Protein AF-A0A540LUP4-F1 (afdb_monomer_lite)

Secondary structure (DSSP, 8-state):
---------HHHHHTT-SS-TTT---SSS-GGG-HHHH-PPTT-GGGS-TTEEEEETTT--BT--TTS---EEEEE-EETTTTEESS--GGG-TTS-HHHHHHHHHHHHHHHHTT---

pLDDT: mean 82.39, std 13.32, range [41.59, 94.56]

Organism: Malus baccata (NCBI:txid106549)

Structure (mmCIF, N/CA/C/O backbone):
data_AF-A0A540LUP4-F1
#
_entry.id   AF-A0A540LUP4-F1
#
loop_
_atom_site.group_PDB
_atom_site.id
_atom_site.type_symbol
_atom_site.label_atom_id
_atom_site.label_alt_id
_atom_site.label_comp_id
_atom_site.label_asym_id
_atom_site.label_entity_id
_atom_site.label_seq_id
_atom_site.pdbx_PDB_ins_code
_atom_site.Cartn_x
_atom_site.Cartn_y
_atom_site.Cartn_z
_atom_site.occupancy
_atom_site.B_iso_or_equiv
_atom_site.auth_seq_id
_atom_site.auth_comp_id
_atom_site.auth_asym_id
_atom_site.auth_atom_id
_atom_site.pdbx_PDB_model_num
ATOM 1 N N . MET A 1 1 ? 4.685 34.517 3.196 1.00 46.25 1 MET A N 1
ATOM 2 C CA . MET A 1 1 ? 5.413 33.711 4.192 1.00 46.25 1 MET A CA 1
ATOM 3 C C . MET A 1 1 ? 5.129 32.277 3.824 1.00 46.25 1 MET A C 1
ATOM 5 O O . MET A 1 1 ? 4.082 31.756 4.172 1.00 46.25 1 MET A O 1
ATOM 9 N N . GLU A 1 2 ? 5.971 31.730 2.957 1.00 47.34 2 GLU A N 1
ATOM 10 C CA . GLU A 1 2 ? 5.913 30.326 2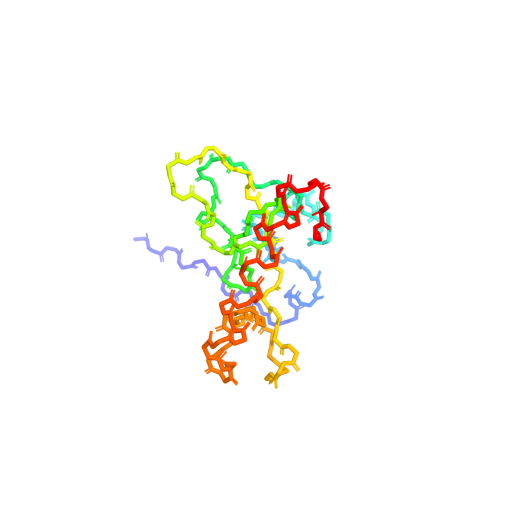.562 1.00 47.34 2 GLU A CA 1
ATOM 11 C C . GLU A 1 2 ? 7.161 29.708 3.172 1.00 47.34 2 GLU A C 1
ATOM 13 O O . GLU A 1 2 ? 8.218 29.649 2.545 1.00 47.34 2 GLU A O 1
ATOM 18 N N . ASP A 1 3 ? 7.078 29.405 4.465 1.00 41.59 3 ASP A N 1
ATOM 19 C CA . ASP A 1 3 ? 8.150 28.746 5.197 1.00 41.59 3 ASP A CA 1
ATOM 20 C C . ASP A 1 3 ? 8.285 27.326 4.645 1.00 41.59 3 ASP 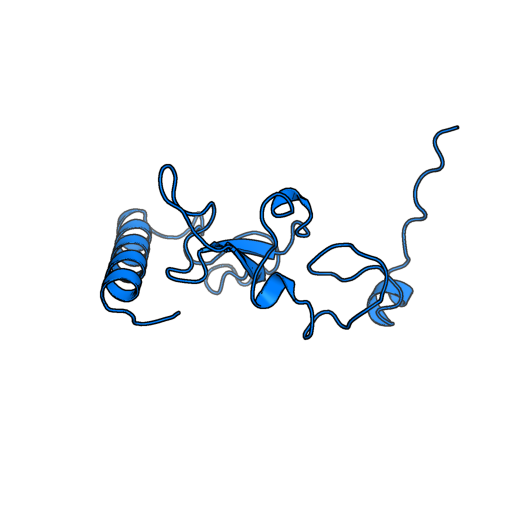A C 1
ATOM 22 O O . ASP A 1 3 ? 7.588 26.391 5.040 1.00 41.59 3 ASP A O 1
ATOM 26 N N . ALA A 1 4 ? 9.144 27.198 3.634 1.00 55.28 4 ALA A N 1
ATOM 27 C CA . ALA A 1 4 ? 9.493 25.938 3.017 1.00 55.28 4 ALA A CA 1
ATOM 28 C C . ALA A 1 4 ? 10.042 25.000 4.096 1.00 55.28 4 ALA A C 1
ATOM 30 O O . ALA A 1 4 ? 11.106 25.239 4.669 1.00 55.28 4 ALA A O 1
ATOM 31 N N . MET A 1 5 ? 9.295 23.929 4.354 1.00 49.84 5 MET A N 1
ATOM 32 C CA . MET A 1 5 ? 9.659 22.873 5.288 1.00 49.84 5 MET A CA 1
ATOM 33 C C . MET A 1 5 ? 11.100 22.409 4.993 1.00 49.84 5 MET A C 1
ATOM 35 O O . MET A 1 5 ? 11.400 22.059 3.842 1.00 49.84 5 MET A O 1
ATOM 39 N N . PRO A 1 6 ? 12.021 22.463 5.974 1.00 59.38 6 PRO A N 1
ATOM 40 C CA . PRO A 1 6 ? 13.438 22.236 5.728 1.00 59.38 6 PRO A CA 1
ATOM 41 C C . PRO A 1 6 ? 13.658 20.826 5.180 1.00 59.38 6 PRO A C 1
ATOM 43 O O . PRO A 1 6 ? 13.224 19.827 5.756 1.00 59.38 6 PRO A O 1
ATOM 46 N N . LYS A 1 7 ? 14.325 20.735 4.025 1.00 63.12 7 LYS A N 1
ATOM 47 C CA . LYS A 1 7 ? 14.625 19.448 3.394 1.00 63.12 7 LYS A CA 1
ATOM 48 C C . LYS A 1 7 ? 15.705 18.733 4.203 1.00 63.12 7 LYS A C 1
ATOM 50 O O . LYS A 1 7 ? 16.877 19.074 4.094 1.00 63.12 7 LYS A O 1
ATOM 55 N N . LEU A 1 8 ? 15.297 17.725 4.974 1.00 60.09 8 LEU A N 1
ATOM 56 C CA . LEU A 1 8 ? 16.195 16.862 5.744 1.00 60.09 8 LEU A CA 1
ATOM 57 C C . LEU A 1 8 ? 17.284 16.249 4.858 1.00 60.09 8 LEU A C 1
ATOM 59 O O . LEU A 1 8 ? 17.006 15.710 3.770 1.00 60.09 8 LEU A O 1
ATOM 63 N N . THR A 1 9 ? 18.516 16.288 5.358 1.00 64.00 9 THR A N 1
ATOM 64 C CA . THR A 1 9 ? 19.685 15.718 4.692 1.00 64.00 9 THR A CA 1
ATOM 65 C C . THR A 1 9 ? 19.615 14.184 4.664 1.00 64.00 9 THR A C 1
ATOM 67 O O . THR A 1 9 ? 18.971 13.559 5.512 1.00 64.00 9 THR A O 1
ATOM 70 N N . PRO A 1 10 ? 20.300 13.521 3.715 1.00 57.44 10 PRO A N 1
ATOM 71 C CA . PRO A 1 10 ? 20.376 12.058 3.673 1.00 57.44 10 PRO A CA 1
ATOM 72 C C . PRO A 1 10 ? 20.934 11.425 4.961 1.00 57.44 10 PRO A C 1
ATOM 74 O O . PRO A 1 10 ? 20.592 10.289 5.286 1.00 57.44 10 PRO A O 1
ATOM 77 N N . ALA A 1 11 ? 21.781 12.150 5.700 1.00 54.28 11 ALA A 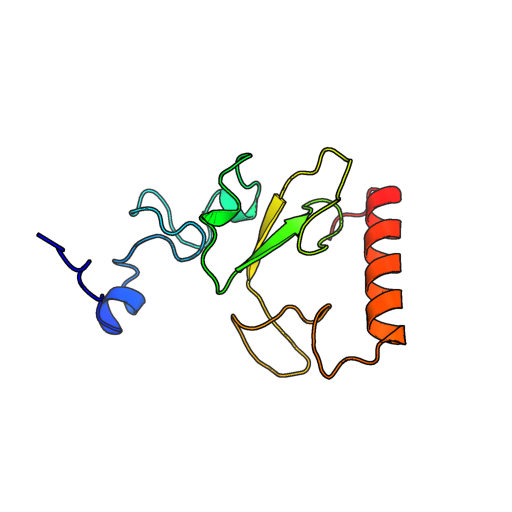N 1
ATOM 78 C CA . ALA A 1 11 ? 22.342 11.703 6.973 1.00 54.28 11 ALA A CA 1
ATOM 79 C C . ALA A 1 11 ? 21.311 11.761 8.113 1.00 54.28 11 ALA A C 1
ATOM 81 O O . ALA A 1 11 ? 21.217 10.819 8.893 1.00 54.28 11 ALA A O 1
ATOM 82 N N . GLU A 1 12 ? 20.485 12.807 8.171 1.00 55.19 12 GLU A N 1
ATOM 83 C CA . GLU A 1 12 ? 19.399 12.924 9.155 1.00 55.19 12 GLU A CA 1
ATOM 84 C C . GLU A 1 12 ? 18.300 11.885 8.915 1.00 55.19 12 GLU A C 1
ATOM 86 O O . GLU A 1 12 ? 17.800 11.301 9.875 1.00 55.19 12 GLU A O 1
ATOM 91 N N . ARG A 1 13 ? 18.004 11.561 7.645 1.00 55.31 13 ARG A N 1
ATOM 92 C CA . ARG A 1 13 ? 17.145 10.413 7.295 1.00 55.31 13 ARG A CA 1
ATOM 93 C C . ARG A 1 13 ? 17.733 9.094 7.800 1.00 55.31 13 ARG A C 1
ATOM 95 O O . ARG A 1 13 ? 17.012 8.282 8.361 1.00 55.31 13 ARG A O 1
ATOM 102 N N . LYS A 1 14 ? 19.053 8.900 7.668 1.00 49.50 14 LYS A N 1
ATOM 103 C CA . LYS A 1 14 ? 19.757 7.702 8.168 1.00 49.50 14 LYS A CA 1
ATOM 104 C C . LYS A 1 14 ? 19.825 7.600 9.692 1.00 49.50 14 LYS A C 1
ATOM 106 O O . LYS A 1 14 ? 19.816 6.493 10.212 1.00 49.50 14 LYS A O 1
ATOM 111 N N . LEU A 1 15 ? 19.887 8.722 10.406 1.00 56.81 15 LEU A N 1
ATOM 112 C CA . LEU A 1 15 ? 19.797 8.767 11.875 1.00 56.81 15 LEU A CA 1
ATOM 113 C C . LEU A 1 15 ? 18.346 8.615 12.366 1.00 56.81 15 LEU A C 1
ATOM 115 O O . LEU A 1 15 ? 18.044 8.746 13.553 1.00 56.81 15 LEU A O 1
ATOM 119 N N . GLY A 1 16 ? 17.428 8.396 11.426 1.00 55.38 16 GLY A N 1
ATOM 120 C CA . GLY A 1 16 ? 16.004 8.364 11.635 1.00 55.38 16 GLY A CA 1
ATOM 121 C C . GLY A 1 16 ? 15.429 9.711 12.031 1.00 55.38 16 GLY A C 1
ATOM 122 O O . GLY A 1 16 ? 14.230 9.743 12.153 1.00 55.38 16 GLY A O 1
ATOM 123 N N . LEU A 1 17 ? 16.194 10.786 12.270 1.00 58.84 17 LEU A N 1
ATOM 124 C CA . LEU A 1 17 ? 15.801 12.058 12.921 1.00 58.84 17 LEU A CA 1
ATOM 125 C C . LEU A 1 17 ? 14.654 12.838 12.241 1.00 58.84 17 LEU A C 1
ATOM 127 O O . LEU A 1 17 ? 14.275 13.899 12.724 1.00 58.84 17 LEU A O 1
ATOM 131 N N . GLY A 1 18 ? 14.104 12.321 11.145 1.00 69.31 18 GLY A N 1
ATOM 132 C CA . GLY A 1 18 ? 12.932 12.858 10.471 1.00 69.31 18 GLY A CA 1
ATOM 133 C C . GLY A 1 18 ? 11.596 12.317 10.994 1.00 69.31 18 GLY A C 1
ATOM 134 O O . GLY A 1 18 ? 11.566 11.500 11.918 1.00 69.31 18 GLY A O 1
ATOM 135 N N . PRO A 1 19 ? 10.484 12.771 10.391 1.00 81.12 19 PRO A N 1
ATOM 136 C CA . PRO A 1 19 ? 9.163 12.205 10.638 1.00 81.12 19 PRO A CA 1
ATOM 137 C C . PRO A 1 19 ? 9.127 10.708 10.306 1.00 81.12 19 PRO A C 1
ATOM 139 O O . PRO A 1 19 ? 9.927 10.221 9.504 1.00 81.12 19 PRO A O 1
ATOM 142 N N . CYS A 1 20 ? 8.182 9.986 10.909 1.00 87.50 20 CYS A N 1
ATOM 143 C CA . CYS A 1 20 ? 7.951 8.572 10.637 1.00 87.50 20 CYS A CA 1
ATOM 144 C C . CYS A 1 20 ? 7.796 8.328 9.130 1.00 87.50 20 CYS A C 1
ATOM 146 O O . CYS A 1 20 ? 6.980 8.970 8.471 1.00 87.50 20 CYS A O 1
ATOM 148 N N . GLU A 1 21 ? 8.530 7.355 8.590 1.00 87.44 21 GLU A N 1
ATOM 149 C CA . GLU A 1 21 ? 8.523 7.064 7.151 1.00 87.44 21 GLU A CA 1
ATOM 150 C C . GLU A 1 21 ? 7.211 6.430 6.669 1.00 87.44 21 GLU A C 1
ATOM 152 O O . GLU A 1 21 ? 6.981 6.356 5.466 1.00 87.44 21 GLU A O 1
ATOM 157 N N . VAL A 1 22 ? 6.354 5.967 7.588 1.00 89.94 22 VAL A N 1
ATOM 158 C CA . VAL A 1 22 ? 5.041 5.388 7.267 1.00 89.94 22 VAL A CA 1
ATOM 159 C C . VAL A 1 22 ? 3.949 6.456 7.274 1.00 89.94 22 VAL A C 1
ATOM 161 O O . VAL A 1 22 ? 3.214 6.586 6.298 1.00 89.94 22 VAL A O 1
ATOM 164 N N . CYS A 1 23 ? 3.818 7.201 8.379 1.00 89.88 23 CYS A N 1
ATOM 165 C CA . CYS A 1 23 ? 2.701 8.125 8.609 1.00 89.88 23 CYS A CA 1
ATOM 166 C C . CYS A 1 23 ? 3.051 9.611 8.445 1.00 89.88 23 CYS A C 1
ATOM 168 O O . CYS A 1 23 ? 2.172 10.458 8.583 1.00 89.88 23 CYS A O 1
ATOM 170 N N . GLY A 1 24 ? 4.326 9.947 8.234 1.00 85.25 24 GLY A N 1
ATOM 171 C CA . GLY A 1 24 ? 4.789 11.326 8.077 1.00 85.25 24 GLY A CA 1
ATOM 172 C C . GLY A 1 24 ? 4.708 12.198 9.338 1.00 85.25 24 GLY A C 1
ATOM 173 O O . GLY A 1 24 ? 5.058 13.374 9.269 1.00 85.25 24 GLY A O 1
ATOM 174 N N . LYS A 1 25 ? 4.268 11.662 10.486 1.00 83.56 25 LYS A N 1
ATOM 175 C CA . LYS A 1 25 ? 4.159 12.404 11.756 1.00 83.56 25 LYS A CA 1
ATOM 176 C C . LYS A 1 25 ? 5.522 12.525 12.446 1.00 83.56 25 LYS A C 1
ATOM 178 O O . LYS A 1 25 ? 6.377 11.651 12.297 1.00 83.56 25 LYS A O 1
ATOM 183 N N . GLU A 1 26 ? 5.720 13.603 13.208 1.00 79.19 26 GLU A N 1
ATOM 184 C CA . GLU A 1 26 ? 6.911 13.776 14.051 1.00 79.19 26 GLU A CA 1
ATOM 185 C C . GLU A 1 26 ? 7.057 12.623 15.059 1.00 79.19 26 GLU A C 1
ATOM 187 O O . GLU A 1 26 ? 6.083 11.951 15.408 1.00 79.19 26 GLU A O 1
ATOM 192 N N . LYS A 1 27 ? 8.299 12.350 15.474 1.00 68.19 27 LYS A N 1
ATOM 193 C CA . LYS A 1 27 ? 8.676 11.118 16.178 1.00 68.19 27 LYS A CA 1
ATOM 194 C C . LYS A 1 27 ? 8.018 10.944 17.545 1.00 68.19 27 LYS A C 1
ATOM 196 O O . LYS A 1 27 ? 8.580 11.331 18.565 1.00 68.19 27 LYS A O 1
ATOM 201 N N . ASP A 1 28 ? 6.910 10.223 17.549 1.00 79.88 28 ASP A N 1
ATOM 202 C CA . ASP A 1 28 ? 6.364 9.562 18.739 1.00 79.88 28 ASP A CA 1
ATOM 203 C C . ASP A 1 28 ? 6.659 8.042 18.739 1.00 79.88 28 ASP A C 1
ATOM 205 O O . ASP A 1 28 ? 6.490 7.365 19.745 1.00 79.88 28 ASP A O 1
ATOM 209 N N . HIS A 1 29 ? 7.137 7.493 17.612 1.00 82.31 29 HIS A N 1
ATOM 210 C CA . HIS A 1 29 ? 7.398 6.060 17.404 1.00 82.31 29 HIS A CA 1
ATOM 211 C C . HIS A 1 29 ? 8.483 5.814 16.338 1.00 82.31 29 HIS A C 1
ATOM 213 O O . HIS A 1 29 ? 8.827 6.711 15.560 1.00 82.31 29 HIS A O 1
ATOM 219 N N . THR A 1 30 ? 9.020 4.590 16.286 1.00 82.12 30 THR A N 1
ATOM 220 C CA . THR A 1 30 ? 9.902 4.127 15.200 1.00 82.12 30 THR A CA 1
ATOM 221 C C . THR A 1 30 ? 9.092 3.687 13.973 1.00 82.12 30 THR A C 1
ATOM 223 O O . THR A 1 30 ? 7.905 3.391 14.087 1.00 82.12 30 THR A O 1
ATOM 226 N N . THR A 1 31 ? 9.708 3.644 12.783 1.00 82.88 31 THR A N 1
ATOM 227 C CA . THR A 1 31 ? 9.036 3.217 11.535 1.00 82.88 31 THR A CA 1
ATOM 228 C C . THR A 1 31 ? 8.389 1.834 11.684 1.00 82.88 31 THR A C 1
ATOM 230 O O . THR A 1 31 ? 7.238 1.664 11.289 1.00 82.88 31 THR A O 1
ATOM 233 N N . ASP A 1 32 ? 9.090 0.881 12.304 1.00 84.44 32 ASP A N 1
ATOM 234 C CA . ASP A 1 32 ? 8.628 -0.503 12.491 1.00 84.44 32 ASP A CA 1
ATOM 235 C C . ASP A 1 32 ? 7.495 -0.638 13.523 1.00 84.44 32 ASP A C 1
ATOM 237 O O . ASP A 1 32 ? 6.720 -1.590 13.478 1.00 84.44 32 ASP A O 1
ATOM 241 N N . GLU A 1 33 ? 7.368 0.328 14.434 1.00 87.94 33 GLU A N 1
ATOM 242 C CA . GLU A 1 33 ? 6.316 0.381 15.458 1.00 87.94 33 GLU A CA 1
ATOM 243 C C . GLU A 1 33 ? 5.163 1.311 15.059 1.00 87.94 33 GLU A C 1
ATOM 245 O O . GLU A 1 33 ? 4.298 1.639 15.875 1.00 87.94 33 GLU A O 1
ATOM 250 N N . CYS A 1 34 ? 5.136 1.771 13.803 1.00 90.75 34 CYS A N 1
ATOM 251 C CA . CYS A 1 34 ? 4.109 2.698 13.369 1.00 90.75 34 CYS A CA 1
ATOM 252 C C . CYS A 1 34 ? 2.720 2.043 13.418 1.00 90.75 34 CYS A C 1
ATOM 254 O O . CYS A 1 34 ? 2.496 1.028 12.751 1.00 90.75 34 CYS A O 1
ATOM 256 N N . PRO A 1 35 ? 1.731 2.653 14.102 1.00 91.81 35 PRO A N 1
ATOM 257 C CA . PRO A 1 35 ? 0.388 2.086 14.203 1.00 91.81 35 PRO A CA 1
ATOM 258 C C . PRO A 1 35 ? -0.293 1.922 12.839 1.00 91.81 35 PRO A C 1
ATOM 260 O O . PRO A 1 35 ? -1.150 1.055 12.686 1.00 91.81 35 PRO A O 1
ATOM 263 N N . TYR A 1 36 ? 0.111 2.697 11.826 1.00 94.00 36 TYR A N 1
ATOM 264 C CA . TYR A 1 36 ? -0.432 2.585 10.471 1.00 94.00 36 TYR A CA 1
ATOM 265 C C . TYR A 1 36 ? -0.092 1.247 9.804 1.00 94.00 36 TYR A C 1
ATOM 267 O O . TYR A 1 36 ? -0.828 0.831 8.909 1.00 94.00 36 TYR A O 1
ATOM 275 N N . LEU A 1 37 ? 0.965 0.552 10.240 1.00 91.25 37 LEU A N 1
ATOM 276 C CA . LEU A 1 37 ? 1.276 -0.806 9.777 1.00 91.25 37 LEU A CA 1
ATOM 277 C C . LEU A 1 37 ? 0.203 -1.811 10.217 1.00 91.25 37 LEU A C 1
ATOM 279 O O . LEU A 1 37 ? -0.095 -2.759 9.495 1.00 91.25 37 LEU A O 1
ATOM 283 N N . GLU A 1 38 ? -0.434 -1.565 11.362 1.00 91.81 38 GLU A N 1
ATOM 284 C CA . GLU A 1 38 ? -1.515 -2.397 11.878 1.00 91.81 38 GLU A CA 1
ATOM 285 C C . GLU A 1 38 ? -2.884 -1.934 11.383 1.00 91.81 38 GLU A C 1
ATOM 287 O O . GLU A 1 38 ? -3.656 -2.740 10.854 1.00 91.81 38 GLU A O 1
ATOM 292 N N . ILE A 1 39 ? -3.222 -0.665 11.616 1.00 93.62 39 ILE A N 1
ATOM 293 C CA . ILE A 1 39 ? -4.508 -0.053 11.278 1.00 93.62 39 ILE A CA 1
ATOM 294 C C . ILE A 1 39 ? -4.292 1.441 11.028 1.00 93.62 39 ILE A C 1
ATOM 296 O O . ILE A 1 39 ? -3.844 2.175 11.906 1.00 93.62 39 ILE A O 1
ATOM 300 N N . ILE A 1 40 ? -4.697 1.916 9.855 1.00 91.69 40 ILE A N 1
ATOM 301 C CA . ILE A 1 40 ? -4.790 3.345 9.563 1.00 91.69 40 ILE A CA 1
ATOM 302 C C . ILE A 1 40 ? -6.142 3.860 10.079 1.00 91.69 40 ILE A C 1
ATOM 304 O O . ILE A 1 40 ? -7.186 3.296 9.724 1.00 91.69 40 ILE A O 1
ATOM 308 N N . PRO A 1 41 ? -6.161 4.916 10.909 1.00 89.50 41 PRO A N 1
ATOM 309 C CA . PRO A 1 41 ? -7.394 5.570 11.317 1.00 89.50 41 PRO A CA 1
ATOM 310 C C . PRO A 1 41 ? -8.181 6.093 10.111 1.00 89.50 41 PRO A C 1
ATOM 312 O O . PRO A 1 41 ? -7.620 6.611 9.147 1.00 89.50 41 PRO A O 1
ATOM 315 N N . LYS A 1 42 ? -9.509 5.969 10.170 1.00 84.56 42 LYS A N 1
ATOM 316 C CA . LYS A 1 42 ? -10.400 6.387 9.082 1.00 84.56 42 LYS A CA 1
ATOM 317 C C . LYS A 1 42 ? -10.230 7.881 8.786 1.00 84.56 42 LYS A C 1
ATOM 319 O O . LYS A 1 42 ? -10.379 8.699 9.690 1.00 84.56 42 LYS A O 1
ATOM 324 N N . GLY A 1 43 ? -10.007 8.228 7.523 1.00 83.38 43 GLY A N 1
ATOM 325 C CA . GLY A 1 43 ? -9.766 9.601 7.077 1.00 83.38 43 GLY A CA 1
ATOM 326 C C . GLY A 1 43 ? -8.293 10.018 7.092 1.00 83.38 43 GLY A C 1
ATOM 327 O O . GLY A 1 43 ? -7.982 11.100 6.601 1.00 83.38 43 GLY A O 1
ATOM 328 N N . GLU A 1 44 ? -7.386 9.187 7.615 1.00 88.19 44 GLU A N 1
ATOM 329 C CA . GLU A 1 44 ? -5.940 9.440 7.590 1.00 88.19 44 GLU A CA 1
ATOM 330 C C . GLU A 1 44 ? -5.206 8.651 6.490 1.00 88.19 44 GLU A C 1
ATOM 332 O O . GLU A 1 44 ? -3.980 8.688 6.413 1.00 88.19 44 GLU A O 1
ATOM 337 N N . GLU A 1 45 ? -5.922 7.960 5.598 1.00 86.12 45 GLU A N 1
ATOM 338 C CA . GLU A 1 45 ? -5.326 7.161 4.518 1.00 86.12 45 GLU A CA 1
ATOM 339 C C . GLU A 1 45 ? -4.447 8.003 3.578 1.00 86.12 45 GLU A C 1
ATOM 341 O O . GLU A 1 45 ? -3.471 7.497 3.030 1.00 86.12 45 GLU A O 1
ATOM 346 N N . GLY A 1 46 ? -4.757 9.295 3.426 1.00 83.75 46 GLY A N 1
ATOM 347 C CA . GLY A 1 46 ? -3.968 10.243 2.633 1.00 83.75 46 GLY A CA 1
ATOM 348 C C . GLY A 1 46 ? -2.661 10.705 3.288 1.00 83.75 46 GLY A C 1
ATOM 349 O O . GLY A 1 46 ? -1.840 11.312 2.609 1.00 83.75 46 GLY A O 1
ATOM 350 N N . ASN A 1 47 ? -2.452 10.414 4.576 1.00 85.88 47 ASN A N 1
ATOM 351 C CA . ASN A 1 47 ? -1.232 10.787 5.304 1.00 85.88 47 ASN A CA 1
ATOM 352 C C . ASN A 1 47 ? -0.128 9.727 5.189 1.00 85.88 47 ASN A C 1
ATOM 354 O O . ASN A 1 47 ? 0.984 9.927 5.673 1.00 85.88 47 ASN A O 1
ATOM 358 N N . VAL A 1 48 ? -0.429 8.578 4.582 1.00 90.12 48 VAL A N 1
ATOM 359 C CA . VAL A 1 48 ? 0.547 7.509 4.373 1.00 90.12 48 VAL A CA 1
ATOM 360 C C . VAL A 1 48 ? 1.572 7.958 3.334 1.00 90.12 48 VAL A C 1
ATOM 362 O O . VAL A 1 48 ? 1.209 8.389 2.240 1.00 90.12 48 VAL A O 1
ATOM 365 N N . CYS A 1 49 ? 2.858 7.853 3.666 1.00 90.88 49 CYS A N 1
ATOM 366 C CA . CYS A 1 49 ? 3.935 8.250 2.763 1.00 90.88 49 CYS A CA 1
ATOM 367 C C . CYS A 1 49 ? 3.913 7.447 1.454 1.00 90.88 49 CYS A C 1
ATOM 369 O O . CYS A 1 49 ? 3.599 6.258 1.438 1.00 90.88 49 CYS A O 1
ATOM 371 N N . GLU A 1 50 ? 4.340 8.076 0.354 1.00 89.50 50 GLU A N 1
ATOM 372 C CA . GLU A 1 50 ? 4.205 7.535 -1.009 1.00 89.50 50 GLU A CA 1
ATOM 373 C C . GLU A 1 50 ? 4.882 6.172 -1.228 1.00 89.50 50 GLU A C 1
ATOM 375 O O . GLU A 1 50 ? 4.436 5.395 -2.075 1.00 89.50 50 GLU A O 1
ATOM 380 N N . MET A 1 51 ? 5.929 5.855 -0.458 1.00 90.69 51 MET A N 1
ATOM 381 C CA . MET A 1 51 ? 6.621 4.561 -0.519 1.00 90.69 51 MET A CA 1
ATOM 382 C C . MET A 1 51 ? 5.790 3.393 0.045 1.00 90.69 51 MET A C 1
ATOM 384 O O . MET A 1 51 ? 6.105 2.227 -0.205 1.00 90.69 51 MET A O 1
ATOM 388 N N . TYR A 1 52 ? 4.719 3.691 0.780 1.00 93.50 52 TYR A N 1
ATOM 389 C CA . TYR A 1 52 ? 3.765 2.725 1.307 1.00 93.50 52 TYR A CA 1
ATOM 390 C C . TYR A 1 52 ? 2.477 2.742 0.478 1.00 93.50 52 TYR A C 1
ATOM 392 O O . TYR A 1 52 ? 2.073 3.747 -0.106 1.00 93.50 52 TYR A O 1
ATOM 400 N N . ALA A 1 53 ? 1.829 1.588 0.392 1.00 93.38 53 ALA A N 1
ATOM 401 C CA . ALA A 1 53 ? 0.502 1.431 -0.175 1.00 93.38 53 ALA A CA 1
ATOM 402 C C . ALA A 1 53 ? -0.513 1.265 0.954 1.00 93.38 53 ALA A C 1
ATOM 404 O O . ALA A 1 53 ? -0.278 0.507 1.896 1.00 93.38 53 ALA A O 1
ATOM 405 N N . VAL A 1 54 ? -1.665 1.920 0.820 1.00 93.69 54 VAL A N 1
ATOM 406 C CA . VAL A 1 54 ? -2.823 1.655 1.674 1.00 93.69 54 VAL A CA 1
ATOM 407 C C . VAL A 1 54 ? -3.554 0.440 1.124 1.00 93.69 54 VAL A C 1
ATOM 409 O O . VAL A 1 54 ? -4.147 0.484 0.040 1.00 93.69 54 VAL A O 1
ATOM 412 N N . VAL A 1 55 ? -3.517 -0.653 1.877 1.00 92.38 55 VAL A N 1
ATOM 413 C CA . VAL A 1 55 ? -4.161 -1.913 1.509 1.00 92.38 55 VAL A CA 1
ATOM 414 C C . VAL A 1 55 ? -5.202 -2.307 2.540 1.00 92.38 55 VAL A C 1
ATOM 416 O O . VAL A 1 55 ? -5.121 -1.934 3.705 1.00 92.38 55 VAL A O 1
ATOM 419 N N . CYS A 1 56 ? -6.203 -3.082 2.134 1.00 91.38 56 CYS A N 1
ATOM 420 C CA . CYS A 1 56 ? -7.125 -3.670 3.094 1.00 91.38 56 CYS A CA 1
ATOM 421 C C . CYS A 1 56 ? -6.404 -4.703 3.965 1.00 91.38 56 CYS A C 1
ATOM 423 O O . CYS A 1 56 ? -5.863 -5.665 3.428 1.00 91.38 56 CYS A O 1
ATOM 425 N N . LYS A 1 57 ? -6.485 -4.570 5.293 1.00 89.06 57 LYS A N 1
ATOM 426 C CA . LYS A 1 57 ? -5.885 -5.508 6.258 1.00 89.06 57 LYS A CA 1
ATOM 427 C C . LYS A 1 57 ? -6.319 -6.958 6.029 1.00 89.06 57 LYS A C 1
ATOM 429 O O . LYS A 1 57 ? -5.554 -7.885 6.245 1.00 89.06 57 LYS A O 1
ATOM 434 N N . GLY A 1 58 ? -7.552 -7.159 5.568 1.00 87.00 58 GLY A N 1
ATOM 435 C CA . GLY A 1 58 ? -8.118 -8.492 5.389 1.00 87.00 58 GLY A CA 1
ATOM 436 C C . GLY A 1 58 ? -7.715 -9.206 4.096 1.00 87.00 58 GLY A C 1
ATOM 437 O O . GLY A 1 58 ? -7.641 -10.430 4.086 1.00 87.00 58 GLY A O 1
ATOM 438 N N . CYS A 1 59 ? -7.495 -8.480 2.997 1.00 88.31 59 CYS A N 1
ATOM 439 C CA . CYS A 1 59 ? -7.213 -9.092 1.689 1.00 88.31 59 CYS A CA 1
ATOM 440 C C . CYS A 1 59 ? -5.917 -8.599 1.031 1.00 88.31 59 CYS A C 1
ATOM 442 O O . CYS A 1 59 ? -5.507 -9.128 0.001 1.00 88.31 59 CYS A O 1
ATOM 444 N N . GLY A 1 60 ? -5.276 -7.564 1.569 1.00 88.06 60 GLY A N 1
ATOM 445 C CA . GLY A 1 60 ? -4.074 -6.953 1.010 1.00 88.06 60 GLY A CA 1
ATOM 446 C C . GLY A 1 60 ? -4.277 -6.327 -0.375 1.00 88.06 60 GLY A C 1
ATOM 447 O O . GLY A 1 60 ? -3.317 -6.256 -1.149 1.00 88.06 60 GLY A O 1
ATOM 448 N N . LEU A 1 61 ? -5.510 -5.956 -0.745 1.00 88.62 61 LEU A N 1
ATOM 449 C CA . LEU A 1 61 ? -5.787 -5.203 -1.972 1.00 88.62 61 LEU A CA 1
ATOM 450 C C . LEU A 1 61 ? -5.638 -3.704 -1.726 1.00 88.62 61 LEU A C 1
ATOM 452 O O . LEU A 1 61 ? -6.177 -3.167 -0.759 1.00 88.62 61 LEU A O 1
ATOM 456 N N . GLU A 1 62 ? -4.910 -3.056 -2.629 1.00 88.94 62 GLU A N 1
ATOM 457 C CA . GLU A 1 62 ? -4.680 -1.613 -2.629 1.00 88.94 62 GLU A CA 1
ATOM 458 C C . GLU A 1 62 ? -5.962 -0.847 -2.969 1.00 88.94 62 GLU A C 1
ATOM 460 O O . GLU A 1 62 ? -6.753 -1.295 -3.802 1.00 88.94 62 GLU A O 1
ATOM 465 N N . GLY A 1 63 ? -6.171 0.296 -2.313 1.00 80.44 63 GLY A N 1
ATOM 466 C CA . GLY A 1 63 ? -7.355 1.138 -2.525 1.00 80.44 63 GLY A CA 1
ATOM 467 C C . GLY A 1 63 ? -8.633 0.610 -1.863 1.00 80.44 63 GLY A C 1
ATOM 468 O O . GLY A 1 63 ? -9.698 1.210 -2.005 1.00 80.44 63 GLY A O 1
ATOM 469 N N . GLY A 1 64 ? -8.533 -0.491 -1.114 1.00 80.81 64 GLY A N 1
ATOM 470 C CA . GLY A 1 64 ? -9.612 -0.993 -0.276 1.00 80.81 64 GLY A CA 1
ATOM 471 C C . GLY A 1 64 ? -10.799 -1.586 -1.030 1.00 80.81 64 GLY A C 1
ATOM 472 O O . GLY A 1 64 ? -10.656 -2.215 -2.080 1.00 80.81 64 GLY A O 1
ATOM 473 N N . HIS A 1 65 ? -11.991 -1.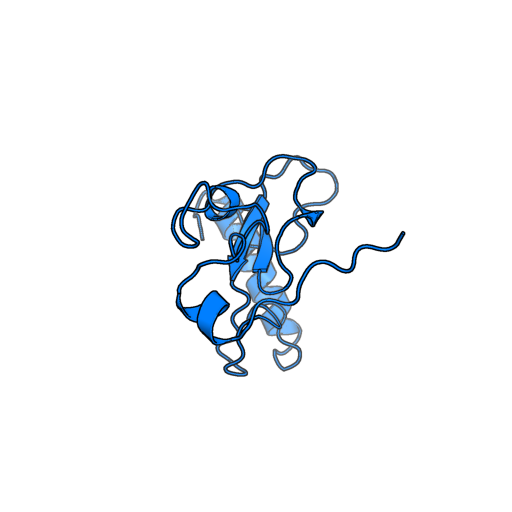431 -0.449 1.00 80.62 65 HIS A N 1
ATOM 474 C CA . HIS A 1 65 ? -13.234 -1.981 -0.986 1.00 80.62 65 HIS A CA 1
ATOM 475 C C . HIS A 1 65 ? -14.310 -0.897 -1.136 1.00 80.62 65 HIS A C 1
ATOM 477 O O . HIS A 1 65 ? -14.914 -0.502 -0.134 1.00 80.62 65 HIS A O 1
ATOM 483 N N . PRO A 1 66 ? -14.607 -0.431 -2.364 1.00 72.50 66 PRO A N 1
ATOM 484 C CA . PRO A 1 66 ? -15.683 0.530 -2.572 1.00 72.50 66 PRO A CA 1
ATOM 485 C C . PRO A 1 66 ? -17.031 -0.072 -2.146 1.00 72.50 66 PRO A C 1
ATOM 487 O O . PRO A 1 66 ? -17.355 -1.213 -2.478 1.00 72.50 66 PRO A O 1
ATOM 490 N N . GLY A 1 67 ? -17.813 0.698 -1.385 1.00 72.44 67 GLY A N 1
ATOM 491 C CA . GLY A 1 67 ? -19.158 0.314 -0.939 1.00 72.44 67 GLY A CA 1
ATOM 492 C C . GLY A 1 67 ? -19.221 -0.635 0.265 1.00 72.44 67 GLY A C 1
ATOM 493 O O . GLY A 1 67 ? -20.310 -1.083 0.617 1.00 72.44 67 GLY A O 1
ATOM 494 N N . LYS A 1 68 ? -18.093 -0.950 0.913 1.00 77.12 68 LYS A N 1
ATOM 495 C CA . LYS A 1 68 ? -18.057 -1.748 2.150 1.00 77.12 68 LYS A CA 1
ATOM 496 C C . LYS A 1 68 ? -17.163 -1.086 3.187 1.00 77.12 68 LYS A C 1
ATOM 498 O O . LYS A 1 68 ? -16.189 -0.429 2.837 1.00 77.12 68 LYS A O 1
ATOM 503 N N . SER A 1 69 ? -17.468 -1.283 4.468 1.00 81.44 69 SER A N 1
ATOM 504 C CA . SER A 1 69 ? -16.521 -0.956 5.532 1.00 81.44 69 SER A CA 1
ATOM 505 C C . SER A 1 69 ? -15.299 -1.859 5.397 1.00 81.44 69 SER A C 1
ATOM 507 O O . SER A 1 69 ? -15.435 -3.081 5.326 1.00 81.44 69 SER A O 1
ATOM 509 N N . TRP A 1 70 ? -14.116 -1.263 5.373 1.00 86.31 70 TRP A N 1
ATOM 510 C CA . TRP A 1 70 ? -12.852 -1.981 5.369 1.00 86.31 70 TRP A CA 1
ATOM 511 C C . TRP A 1 70 ? -11.867 -1.256 6.281 1.00 86.31 70 TRP A C 1
ATOM 513 O O . TRP A 1 70 ? -11.999 -0.057 6.523 1.00 86.31 70 TRP A O 1
ATOM 523 N N . THR A 1 71 ? -10.899 -2.004 6.797 1.00 89.81 71 THR A N 1
ATOM 524 C CA . THR A 1 71 ? -9.809 -1.471 7.615 1.00 89.81 71 THR A CA 1
ATOM 525 C C . THR A 1 71 ? -8.553 -1.438 6.763 1.00 89.81 71 THR A C 1
ATOM 527 O O . THR A 1 71 ? -8.166 -2.474 6.212 1.00 89.81 71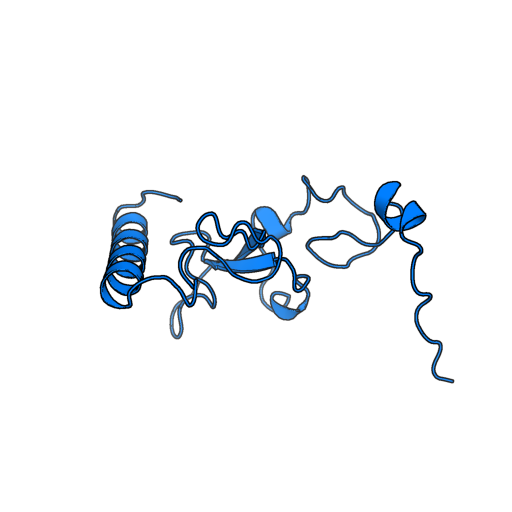 THR A O 1
ATOM 530 N N . GLY A 1 72 ? -7.958 -0.257 6.618 1.00 92.00 72 GLY A N 1
ATOM 531 C CA . GLY A 1 72 ? -6.706 -0.078 5.895 1.00 92.00 72 GLY A CA 1
ATOM 532 C C . GLY A 1 72 ? -5.491 -0.279 6.788 1.00 92.00 72 GLY A C 1
ATOM 533 O O . GLY A 1 72 ? -5.551 0.001 7.982 1.00 92.00 72 GLY A O 1
ATOM 534 N N . CYS A 1 73 ? -4.395 -0.746 6.205 1.00 94.19 73 CYS A N 1
ATOM 535 C CA . CYS A 1 73 ? -3.060 -0.698 6.787 1.00 94.19 73 CYS A CA 1
ATOM 536 C C . CYS A 1 73 ? -2.040 -0.274 5.722 1.00 94.19 73 CYS A C 1
ATOM 538 O O . CYS A 1 73 ? -2.292 -0.378 4.516 1.00 94.19 73 CYS A O 1
ATOM 540 N N . ALA A 1 74 ? -0.907 0.248 6.177 1.00 94.56 74 ALA A N 1
ATOM 541 C CA . ALA A 1 74 ? 0.206 0.645 5.336 1.00 94.56 74 ALA A CA 1
ATOM 542 C C . ALA A 1 74 ? 1.130 -0.554 5.106 1.00 94.56 74 ALA A C 1
ATOM 544 O O . ALA A 1 74 ? 1.564 -1.210 6.049 1.00 94.56 74 ALA A O 1
ATOM 545 N N . VAL A 1 75 ? 1.459 -0.825 3.846 1.00 93.25 75 VAL A N 1
ATOM 546 C CA . VAL A 1 75 ? 2.416 -1.870 3.465 1.00 93.25 75 VAL A CA 1
ATOM 547 C C . VAL A 1 75 ? 3.465 -1.273 2.546 1.00 93.25 75 VAL A C 1
ATOM 549 O O . VAL A 1 75 ? 3.127 -0.584 1.584 1.00 93.25 75 VAL A O 1
ATOM 552 N N . LEU A 1 76 ? 4.740 -1.542 2.829 1.00 93.19 76 LEU A N 1
ATOM 553 C CA . LEU A 1 76 ? 5.840 -1.078 1.991 1.00 93.19 76 LEU A CA 1
ATOM 554 C C . LEU A 1 76 ? 5.652 -1.595 0.560 1.00 93.19 76 LEU A C 1
ATOM 556 O O . LEU A 1 76 ? 5.515 -2.802 0.331 1.00 93.19 76 LEU A O 1
ATOM 560 N N . LYS A 1 77 ? 5.660 -0.689 -0.421 1.00 94.19 77 LYS A N 1
ATOM 561 C CA . LYS A 1 77 ? 5.583 -1.076 -1.830 1.00 94.19 77 LYS A CA 1
ATOM 562 C C . LYS A 1 77 ? 6.861 -1.812 -2.197 1.00 94.19 77 LYS A C 1
ATOM 564 O O . LYS A 1 77 ? 7.923 -1.211 -2.306 1.00 94.19 77 LYS A O 1
ATOM 569 N N . TYR A 1 78 ? 6.762 -3.118 -2.390 1.00 93.75 78 TYR A N 1
ATOM 570 C CA . TYR A 1 78 ? 7.872 -3.926 -2.864 1.00 93.75 78 TYR A CA 1
ATOM 571 C C . TYR A 1 78 ? 7.437 -4.800 -4.032 1.00 93.75 78 TYR A C 1
ATOM 573 O O . TYR A 1 78 ? 6.414 -5.497 -3.987 1.00 93.75 78 TYR A O 1
ATOM 581 N N . CYS A 1 79 ? 8.253 -4.786 -5.081 1.00 94.44 79 CYS A N 1
ATOM 582 C CA . CYS A 1 79 ? 8.068 -5.634 -6.239 1.00 94.44 79 CYS A CA 1
ATOM 583 C C . CYS A 1 79 ? 9.257 -6.573 -6.413 1.00 94.44 79 CYS A C 1
ATOM 585 O O . CYS A 1 79 ? 10.302 -6.184 -6.928 1.00 94.44 79 CYS A O 1
ATOM 587 N N . SER A 1 80 ? 9.061 -7.848 -6.085 1.00 91.19 80 SER A N 1
ATOM 588 C CA . SER A 1 80 ? 10.061 -8.904 -6.289 1.00 91.19 80 SER A CA 1
ATOM 589 C C . SER A 1 80 ? 10.352 -9.209 -7.764 1.00 91.19 80 SER A C 1
ATOM 591 O O . SER A 1 80 ? 11.362 -9.828 -8.077 1.00 91.19 80 SER A O 1
ATOM 593 N N . ARG A 1 81 ? 9.484 -8.781 -8.691 1.00 91.81 81 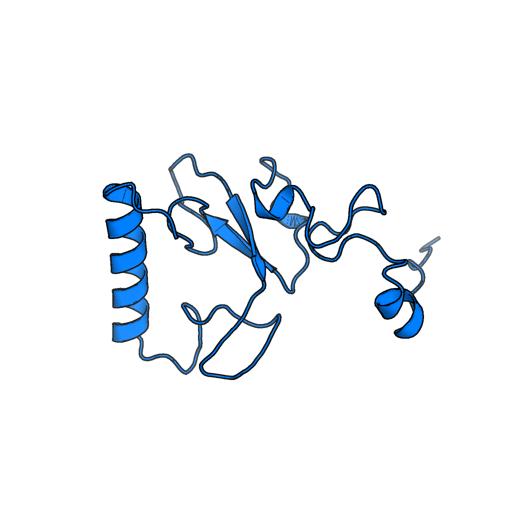ARG A N 1
ATOM 594 C CA . ARG A 1 81 ? 9.686 -8.946 -10.141 1.00 91.81 81 ARG A CA 1
ATOM 595 C C . ARG A 1 81 ? 10.668 -7.923 -10.703 1.00 91.81 81 ARG A C 1
ATOM 597 O O . ARG A 1 81 ? 11.477 -8.272 -11.553 1.00 91.81 81 ARG A O 1
ATOM 604 N N . CYS A 1 82 ? 10.550 -6.676 -10.256 1.00 94.38 82 CYS A N 1
ATOM 605 C CA . CYS A 1 82 ? 11.353 -5.549 -10.731 1.00 94.38 82 CYS A CA 1
ATOM 606 C C . CYS A 1 82 ? 12.496 -5.191 -9.769 1.00 94.38 82 CYS A C 1
ATOM 608 O O . CYS A 1 82 ? 13.326 -4.362 -10.116 1.00 94.38 82 CYS A O 1
ATOM 610 N N . PHE A 1 83 ? 12.525 -5.788 -8.573 1.00 92.44 83 PHE A N 1
ATOM 611 C CA . PHE A 1 83 ? 13.454 -5.471 -7.484 1.00 92.44 83 PHE A CA 1
ATOM 612 C C . PHE A 1 83 ? 13.440 -3.989 -7.072 1.00 92.44 83 PHE A C 1
ATOM 614 O O . PHE A 1 83 ? 14.463 -3.437 -6.680 1.00 92.44 83 PHE A O 1
ATOM 621 N N . VAL A 1 84 ? 12.267 -3.348 -7.133 1.00 92.31 84 VAL A N 1
ATOM 622 C CA . VAL A 1 84 ? 12.076 -1.947 -6.721 1.00 92.31 84 VAL A CA 1
ATOM 623 C C . VAL A 1 84 ? 11.324 -1.857 -5.395 1.00 92.31 84 VAL A C 1
ATOM 625 O O . VAL A 1 84 ? 10.423 -2.656 -5.120 1.00 92.31 84 VAL A O 1
ATOM 628 N N . VAL A 1 85 ? 11.702 -0.864 -4.589 1.00 92.69 85 VAL A N 1
ATOM 629 C CA . VAL A 1 85 ? 11.076 -0.500 -3.312 1.00 92.69 85 VAL A CA 1
ATOM 630 C C . VAL A 1 85 ? 10.455 0.891 -3.464 1.00 92.69 85 VAL A C 1
ATOM 632 O O . VAL A 1 85 ? 11.052 1.763 -4.086 1.00 92.69 85 VAL A O 1
ATOM 635 N N . GLY A 1 86 ? 9.262 1.095 -2.913 1.00 90.38 86 GLY A N 1
ATOM 636 C CA . GLY A 1 86 ? 8.548 2.372 -2.881 1.00 90.38 86 GLY A CA 1
ATOM 637 C C . GLY A 1 86 ? 7.677 2.679 -4.103 1.00 90.38 86 GLY A C 1
ATOM 638 O O . GLY A 1 86 ? 6.826 3.556 -4.019 1.00 90.38 86 GLY A O 1
ATOM 639 N N . ASP A 1 87 ? 7.830 1.951 -5.212 1.00 92.75 87 ASP A N 1
ATOM 640 C CA . ASP A 1 87 ? 7.157 2.288 -6.477 1.00 92.75 87 ASP A CA 1
ATOM 641 C C . ASP A 1 87 ? 5.792 1.591 -6.638 1.00 92.75 87 ASP A C 1
ATOM 643 O O . ASP A 1 87 ? 4.749 2.237 -6.739 1.00 92.75 87 ASP A O 1
ATOM 647 N N . HIS A 1 88 ? 5.770 0.255 -6.588 1.00 92.12 88 HIS A N 1
ATOM 648 C CA . HIS A 1 88 ? 4.548 -0.543 -6.714 1.00 92.12 88 HIS A CA 1
ATOM 649 C C . HIS A 1 88 ? 4.624 -1.852 -5.925 1.00 92.12 88 HIS A C 1
ATOM 651 O O . HIS A 1 88 ? 5.695 -2.420 -5.705 1.00 92.12 88 HIS A O 1
ATOM 657 N N . LEU A 1 89 ? 3.459 -2.380 -5.547 1.00 91.69 89 LEU A N 1
ATOM 658 C CA . LEU A 1 89 ? 3.337 -3.751 -5.054 1.00 91.69 89 LEU A CA 1
ATOM 659 C C . LEU A 1 89 ? 3.504 -4.746 -6.205 1.00 91.69 89 LEU A C 1
ATOM 661 O O . LEU A 1 89 ? 3.029 -4.502 -7.314 1.00 91.69 89 LEU A O 1
ATOM 665 N N . TYR A 1 90 ? 4.062 -5.928 -5.928 1.00 89.94 90 TYR A N 1
ATOM 666 C CA . TYR A 1 90 ? 4.122 -7.037 -6.895 1.00 89.94 90 TYR A CA 1
ATOM 667 C C . TYR A 1 90 ? 2.774 -7.302 -7.593 1.00 89.94 90 TYR A C 1
ATOM 669 O O . TYR A 1 90 ? 2.721 -7.493 -8.807 1.00 89.94 90 TYR A O 1
ATOM 677 N N . ALA A 1 91 ? 1.669 -7.237 -6.842 1.00 88.81 91 ALA A N 1
ATOM 678 C CA . ALA A 1 91 ? 0.320 -7.440 -7.368 1.00 88.81 91 ALA A CA 1
ATOM 679 C C . ALA A 1 91 ? -0.117 -6.381 -8.399 1.00 88.81 91 ALA A C 1
ATOM 681 O O . ALA A 1 91 ? -1.019 -6.647 -9.183 1.00 88.81 91 ALA A O 1
ATOM 682 N N . ASN A 1 92 ? 0.513 -5.208 -8.416 1.00 89.75 92 ASN A N 1
ATOM 683 C CA . ASN A 1 92 ? 0.233 -4.113 -9.345 1.00 89.75 92 ASN A CA 1
ATOM 684 C C . ASN A 1 92 ? 1.388 -3.888 -10.339 1.00 89.75 92 ASN A C 1
ATOM 686 O O . ASN A 1 92 ? 1.395 -2.895 -11.059 1.00 89.75 92 ASN A O 1
ATOM 690 N N . CYS A 1 93 ? 2.347 -4.817 -10.420 1.00 91.94 93 CYS A N 1
ATOM 691 C CA . CYS A 1 93 ? 3.501 -4.694 -11.302 1.00 91.94 93 CYS A CA 1
ATOM 692 C C . CYS A 1 93 ? 3.083 -4.568 -12.782 1.00 91.94 93 CYS A C 1
ATOM 694 O O . CYS A 1 93 ? 2.333 -5.422 -13.271 1.00 91.94 93 CYS A O 1
ATOM 696 N N . PRO A 1 94 ? 3.578 -3.558 -13.527 1.00 91.56 94 PRO A N 1
ATOM 697 C CA . PRO A 1 94 ? 3.246 -3.375 -14.943 1.00 91.56 94 PRO A CA 1
ATOM 698 C C . PRO A 1 94 ? 3.757 -4.525 -15.822 1.00 91.56 94 PRO A C 1
ATOM 700 O O . PRO A 1 94 ? 3.127 -4.851 -16.818 1.00 91.56 94 PRO A O 1
ATOM 703 N N . ASN A 1 95 ? 4.834 -5.194 -15.399 1.00 92.06 95 ASN A N 1
ATOM 704 C CA . ASN A 1 95 ? 5.427 -6.351 -16.079 1.00 92.06 95 ASN A CA 1
ATOM 705 C C . ASN A 1 95 ? 4.798 -7.694 -15.660 1.00 92.06 95 ASN A C 1
ATOM 707 O O . ASN A 1 95 ? 5.344 -8.761 -15.960 1.00 92.06 95 ASN A O 1
ATOM 711 N N . LEU A 1 96 ? 3.711 -7.662 -14.883 1.00 91.00 96 LEU A N 1
ATOM 712 C CA . LEU A 1 96 ? 2.948 -8.847 -14.522 1.00 91.00 96 LEU A CA 1
ATOM 713 C C . LEU A 1 96 ? 1.781 -9.021 -15.492 1.00 91.00 96 LEU A C 1
ATOM 715 O O . LEU A 1 96 ? 0.918 -8.147 -15.579 1.00 91.00 96 LEU A O 1
ATOM 719 N N . GLU A 1 97 ? 1.738 -10.187 -16.136 1.00 93.75 97 GLU A N 1
ATOM 720 C CA . GLU A 1 97 ? 0.661 -10.592 -17.041 1.00 93.75 97 GLU A CA 1
ATOM 721 C C . GLU A 1 97 ? -0.729 -10.312 -16.434 1.00 93.75 97 GLU A C 1
ATOM 723 O O . GLU A 1 97 ? -0.971 -10.701 -15.280 1.00 93.75 97 GLU A O 1
ATOM 728 N N . PRO A 1 98 ? -1.667 -9.703 -17.186 1.00 91.31 98 PRO A N 1
ATOM 729 C CA . PRO A 1 98 ? -2.992 -9.340 -16.678 1.00 91.31 98 PRO A CA 1
ATOM 730 C C . PRO A 1 98 ? -3.755 -10.513 -16.053 1.00 91.31 98 PRO A C 1
ATOM 732 O O . PRO A 1 98 ? -4.364 -10.366 -14.995 1.00 91.31 98 PRO A O 1
ATOM 735 N N . GLU A 1 99 ? -3.665 -11.704 -16.646 1.00 92.94 99 GLU A N 1
ATOM 736 C CA . GLU A 1 99 ? -4.320 -12.911 -16.129 1.00 92.94 99 GLU A CA 1
ATOM 737 C C . GLU A 1 99 ? -3.747 -13.352 -14.776 1.00 92.94 99 GLU A C 1
ATOM 739 O O . GLU A 1 99 ? -4.482 -13.760 -13.873 1.00 92.94 99 GLU A O 1
ATOM 744 N N . LYS A 1 100 ? -2.423 -13.242 -14.599 1.00 92.00 100 LYS A N 1
ATOM 745 C CA . LYS A 1 100 ? -1.767 -13.537 -13.317 1.00 92.00 100 LYS A CA 1
ATOM 746 C C . LYS A 1 100 ? -2.139 -12.493 -12.272 1.00 92.00 100 LYS A C 1
ATOM 748 O O . LYS A 1 100 ? -2.428 -12.860 -11.134 1.00 92.00 100 LYS A O 1
ATOM 753 N N . ARG A 1 101 ? -2.174 -11.214 -12.658 1.00 90.44 101 ARG A N 1
ATOM 754 C CA . ARG A 1 101 ? -2.625 -10.110 -11.802 1.00 90.44 101 ARG A CA 1
ATOM 755 C C . ARG A 1 101 ? -4.040 -10.359 -11.282 1.00 90.44 101 ARG A C 1
ATOM 757 O O . ARG A 1 101 ? -4.272 -10.279 -10.078 1.00 90.44 101 ARG A O 1
ATOM 764 N N . GLU A 1 102 ? -4.964 -10.700 -12.172 1.00 89.81 102 GLU A N 1
ATOM 765 C CA . GLU A 1 102 ? -6.353 -10.973 -11.811 1.00 89.81 102 GLU A CA 1
ATOM 766 C C . GLU A 1 102 ? -6.474 -12.215 -10.920 1.00 89.81 102 GLU A C 1
ATOM 768 O O . GLU A 1 102 ? -7.126 -12.177 -9.876 1.00 89.81 102 GLU A O 1
ATOM 773 N N . ARG A 1 103 ? -5.745 -13.291 -11.237 1.00 91.88 103 ARG A N 1
ATOM 774 C CA . ARG A 1 103 ? -5.704 -14.489 -10.387 1.00 91.88 103 ARG A CA 1
ATOM 775 C C . ARG A 1 103 ? -5.238 -14.173 -8.961 1.00 91.88 103 ARG A C 1
ATOM 777 O O . ARG A 1 103 ? -5.846 -14.654 -8.008 1.00 91.88 103 ARG A O 1
ATOM 784 N N . LEU A 1 104 ? -4.196 -13.355 -8.792 1.00 89.12 104 LEU A N 1
ATOM 785 C CA . LEU A 1 104 ? -3.723 -12.936 -7.465 1.00 89.12 104 LEU A CA 1
ATOM 786 C C . LEU A 1 104 ? -4.790 -12.148 -6.702 1.00 89.12 104 LEU A C 1
ATOM 788 O O . LEU A 1 104 ? -4.979 -12.378 -5.506 1.00 89.12 104 LEU A O 1
ATOM 792 N N . ARG A 1 105 ? -5.514 -11.251 -7.384 1.00 86.81 105 ARG A N 1
ATOM 793 C CA . ARG A 1 105 ? -6.629 -10.503 -6.785 1.00 86.81 105 ARG A CA 1
ATOM 794 C C . ARG A 1 105 ? -7.735 -11.442 -6.308 1.00 86.81 105 ARG A C 1
ATOM 796 O O . ARG A 1 105 ? -8.191 -11.316 -5.175 1.00 86.81 105 ARG A O 1
ATOM 803 N N . GLN A 1 106 ? -8.111 -12.426 -7.120 1.00 87.94 106 GLN A N 1
ATOM 804 C CA . GLN A 1 106 ? -9.130 -13.413 -6.754 1.00 87.94 106 GLN A CA 1
ATOM 805 C C . GLN A 1 106 ? -8.702 -14.291 -5.573 1.00 87.94 106 GLN A C 1
ATOM 807 O O . GLN A 1 106 ? -9.512 -14.537 -4.679 1.00 87.94 106 GLN A O 1
ATOM 812 N N . ILE A 1 107 ? -7.436 -14.724 -5.527 1.00 87.56 107 ILE A N 1
ATOM 813 C CA . ILE A 1 107 ? -6.879 -15.480 -4.391 1.00 87.56 107 ILE A CA 1
ATOM 814 C C . ILE A 1 107 ? -6.973 -14.649 -3.110 1.00 87.56 107 ILE A C 1
ATOM 816 O O . ILE A 1 107 ? -7.492 -15.136 -2.110 1.00 87.56 107 ILE A O 1
ATOM 820 N N . LYS A 1 108 ? -6.553 -13.380 -3.161 1.00 85.38 108 LYS A N 1
ATOM 821 C CA . LYS A 1 108 ? -6.633 -12.433 -2.042 1.00 85.38 108 LYS A CA 1
ATOM 822 C C . LYS A 1 108 ? -8.052 -12.264 -1.502 1.00 85.38 108 LYS A C 1
ATOM 824 O O . LYS A 1 108 ? -8.287 -12.397 -0.303 1.00 85.38 108 LYS A O 1
ATOM 829 N N . VAL A 1 109 ? -9.022 -12.048 -2.391 1.00 84.69 109 VAL A N 1
ATOM 830 C CA . VAL A 1 109 ? -10.442 -11.945 -2.012 1.00 84.69 109 VAL A CA 1
ATOM 831 C C . VAL A 1 109 ? -10.962 -13.260 -1.434 1.00 84.69 109 VAL A C 1
ATOM 833 O O . VAL A 1 109 ? -11.707 -13.248 -0.455 1.00 84.69 109 VAL A O 1
ATOM 836 N N . LYS A 1 110 ? -10.585 -14.402 -2.020 1.00 85.88 110 LYS A N 1
ATOM 837 C CA . LYS A 1 110 ? -10.999 -15.722 -1.536 1.00 85.88 110 LYS A CA 1
ATOM 838 C C . LYS A 1 110 ? -10.440 -16.006 -0.143 1.00 85.88 110 LYS A C 1
ATOM 840 O O . LYS A 1 110 ? -11.198 -16.438 0.714 1.00 85.88 110 LYS A O 1
ATOM 845 N N . HIS A 1 111 ? -9.158 -15.742 0.091 1.00 84.31 111 HIS A N 1
ATOM 846 C CA . HIS A 1 111 ? -8.516 -15.916 1.396 1.00 84.31 111 HIS A CA 1
ATOM 847 C C . HIS A 1 111 ? -9.189 -15.055 2.459 1.00 84.31 111 HIS A C 1
ATOM 849 O O . HIS A 1 111 ? -9.592 -15.583 3.490 1.00 84.31 111 HIS A O 1
ATOM 855 N N . HIS A 1 112 ? -9.454 -13.784 2.147 1.00 80.88 112 HIS A N 1
ATOM 856 C CA . HIS A 1 112 ? -10.196 -12.904 3.042 1.00 80.88 112 HIS A CA 1
ATOM 857 C C . HIS A 1 112 ? -11.586 -13.455 3.397 1.00 80.88 112 HIS A C 1
ATOM 859 O O . HIS A 1 112 ? -11.960 -13.484 4.566 1.00 80.88 112 HIS A O 1
ATOM 865 N N . ARG A 1 113 ? -12.340 -13.967 2.410 1.00 79.75 113 ARG A N 1
ATOM 866 C CA . ARG A 1 113 ? -13.645 -14.616 2.656 1.00 79.75 113 ARG A CA 1
ATOM 867 C C . ARG A 1 113 ? -13.541 -15.879 3.513 1.00 79.75 113 ARG A C 1
ATOM 869 O O . ARG A 1 113 ? -14.499 -16.210 4.200 1.00 79.75 113 ARG A O 1
ATOM 876 N N . LEU A 1 114 ? -12.417 -16.586 3.441 1.00 81.94 114 LEU A N 1
ATOM 877 C CA . LEU A 1 114 ? -12.138 -17.784 4.232 1.00 81.94 114 LEU A CA 1
ATOM 878 C C . LEU A 1 114 ? -11.506 -17.463 5.599 1.00 81.94 114 LEU A C 1
ATOM 880 O O . LEU A 1 114 ? -11.189 -18.389 6.337 1.00 81.94 114 LEU A O 1
ATOM 884 N N . GLY A 1 115 ? -11.308 -16.182 5.939 1.00 75.56 115 GLY A N 1
ATOM 885 C CA . GLY A 1 115 ? -10.644 -15.765 7.179 1.00 75.56 115 GLY A CA 1
ATOM 886 C C . GLY A 1 115 ? -9.137 -16.047 7.212 1.00 75.56 115 GLY A C 1
ATOM 887 O O . GLY A 1 115 ? -8.531 -16.019 8.278 1.00 75.56 115 GLY A O 1
ATOM 888 N N . ILE A 1 116 ? -8.527 -16.333 6.059 1.00 73.25 116 ILE A N 1
ATOM 889 C CA . ILE A 1 116 ? -7.083 -16.531 5.921 1.00 73.25 116 ILE A CA 1
ATOM 890 C C . ILE A 1 116 ? -6.460 -15.150 5.704 1.00 73.25 116 ILE A C 1
ATOM 892 O O . ILE A 1 116 ? -6.650 -14.544 4.646 1.00 73.25 116 ILE A O 1
ATOM 896 N N . ASN A 1 117 ? -5.749 -14.648 6.714 1.00 59.41 117 ASN A N 1
ATOM 897 C CA . ASN A 1 117 ? -5.057 -13.360 6.641 1.00 59.41 117 ASN A CA 1
ATOM 898 C C . ASN A 1 117 ? -3.778 -13.462 5.791 1.00 59.41 117 ASN A C 1
ATOM 900 O O . ASN A 1 117 ? -3.204 -14.546 5.649 1.00 59.41 117 ASN A O 1
ATOM 904 N N . PHE A 1 118 ? -3.390 -12.331 5.198 1.00 56.59 118 PHE A N 1
ATOM 905 C CA . PHE A 1 118 ? -2.192 -12.154 4.371 1.00 56.59 118 PHE A CA 1
ATOM 906 C C . PHE A 1 118 ? -1.026 -11.600 5.181 1.00 56.59 118 PHE A C 1
ATOM 908 O O . PHE A 1 118 ? -1.300 -10.791 6.093 1.00 56.59 118 PHE A O 1
#

Sequence (118 aa):
MEDAMPKLTPAERKLGLGPCEVCGKEKDHTTDECPYLEIIPKGEEGNVCEMYAVVCKGCGLEGGHPGKSWTGCAVLKYCSRCFVVGDHLYANCPNLEPEKRERLRQIKVKHHRLGINF

Radius of gyration: 16.31 Å; chains: 1; bounding box: 42×52×36 Å

Foldseek 3Di:
DCPPDDDDDPVCVVVVVAAAQFQRHHDPDHVVPDCLQVFDPPPSLVRGHQQWFWAFQLQRHGPYDPPDDTTTHTDGAAAPVVRDTSPHHVLPDPPDDPVVSVVSSVVSVVCSVVSNGD